Protein AF-A0A954EQN6-F1 (afdb_monomer)

Radius of gyration: 15.09 Å; Cα contacts (8 Å, |Δi|>4): 63; chains: 1; bounding box: 24×33×51 Å

Foldseek 3Di:
DDPPPPDDPDDDLDDQPDQDPDPDPDGDPSVVVVVVCLVVVVAQEDEDQDLVSQDPDPVSSVVVCVVSVVSNHYYHHNDDDD

Structure (mmCIF, N/CA/C/O backbone):
data_AF-A0A954EQN6-F1
#
_entry.id   AF-A0A954EQN6-F1
#
loop_
_atom_site.group_PDB
_atom_site.id
_atom_site.type_symbol
_atom_site.label_atom_id
_atom_site.label_alt_id
_atom_site.label_comp_id
_atom_site.label_asym_id
_atom_site.label_entity_id
_atom_site.label_seq_id
_atom_site.pdbx_PDB_ins_code
_atom_site.Cartn_x
_atom_site.Cartn_y
_atom_site.Cartn_z
_atom_site.occupancy
_atom_site.B_iso_or_equiv
_atom_site.auth_seq_id
_atom_site.auth_comp_id
_atom_site.auth_asym_id
_atom_site.auth_atom_id
_atom_site.pdbx_PDB_model_num
ATOM 1 N N . MET A 1 1 ? -0.539 20.800 37.089 1.00 45.66 1 MET A N 1
ATOM 2 C CA . MET A 1 1 ? -0.755 20.949 35.634 1.00 45.66 1 MET A CA 1
ATOM 3 C C . MET A 1 1 ? -0.725 19.553 35.037 1.00 45.66 1 MET A C 1
ATOM 5 O O . MET A 1 1 ? 0.148 18.780 35.409 1.00 45.66 1 MET A O 1
ATOM 9 N N . ARG A 1 2 ? -1.762 19.178 34.286 1.00 45.56 2 ARG A N 1
ATOM 10 C CA . ARG A 1 2 ? -2.011 17.809 33.815 1.00 45.56 2 ARG A CA 1
ATOM 11 C C . ARG A 1 2 ? -1.148 17.583 32.564 1.00 45.56 2 ARG A C 1
ATOM 13 O O . ARG A 1 2 ? -1.255 18.371 31.635 1.00 45.56 2 ARG A O 1
ATOM 20 N N . ASN A 1 3 ? -0.277 16.573 32.569 1.00 49.66 3 ASN A N 1
ATOM 21 C CA . ASN A 1 3 ? 0.436 16.135 31.366 1.00 49.66 3 ASN A CA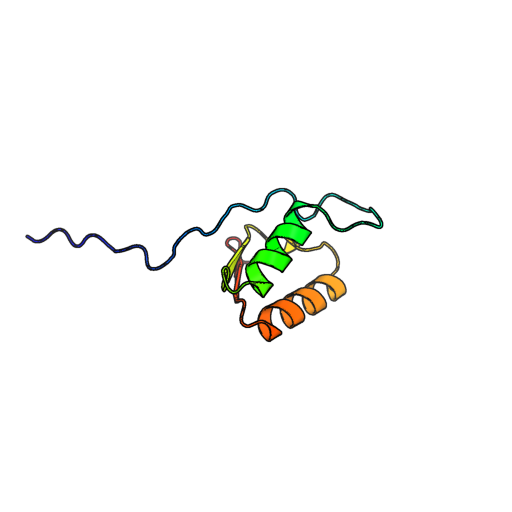 1
ATOM 22 C C . ASN A 1 3 ? -0.602 15.578 30.385 1.00 49.66 3 ASN A C 1
ATOM 24 O O . ASN A 1 3 ? -1.133 14.493 30.616 1.00 49.66 3 ASN A O 1
ATOM 28 N N . GLU A 1 4 ? -0.910 16.312 29.321 1.00 53.31 4 GLU A N 1
ATOM 29 C CA . GLU A 1 4 ? -1.615 15.755 28.168 1.00 53.31 4 GLU A CA 1
ATOM 30 C C . GLU A 1 4 ? -0.631 14.852 27.420 1.00 53.31 4 GLU A C 1
ATOM 32 O O . GLU A 1 4 ? 0.203 15.305 26.638 1.00 53.31 4 GLU A O 1
ATOM 37 N N . GLN A 1 5 ? -0.682 13.552 27.714 1.00 54.56 5 GLN A N 1
ATOM 38 C CA . GLN A 1 5 ? -0.122 12.551 26.817 1.00 54.56 5 GLN A CA 1
ATOM 39 C C . GLN A 1 5 ? -0.951 12.600 25.534 1.00 54.56 5 GLN A C 1
ATOM 41 O O . GLN A 1 5 ? -2.129 12.251 25.540 1.00 54.56 5 GLN A O 1
ATOM 46 N N . VAL A 1 6 ? -0.356 13.080 24.445 1.00 58.50 6 VAL A N 1
ATOM 47 C CA . VAL A 1 6 ? -0.950 12.961 23.114 1.00 58.50 6 VAL A CA 1
ATOM 48 C C . VAL A 1 6 ? -1.018 11.468 22.805 1.00 58.50 6 VAL A C 1
ATOM 50 O O . VAL A 1 6 ? 0.002 10.853 22.498 1.00 58.50 6 VAL A O 1
ATOM 53 N N . GLU A 1 7 ? -2.198 10.864 22.937 1.00 57.03 7 GLU A N 1
ATOM 54 C CA . GLU A 1 7 ? -2.425 9.515 22.430 1.00 57.03 7 GLU A CA 1
ATOM 55 C C . GLU A 1 7 ? -2.143 9.536 20.928 1.00 57.03 7 GLU A C 1
ATOM 57 O O . GLU A 1 7 ? -2.758 10.292 20.166 1.00 57.03 7 GLU A O 1
ATOM 62 N N . ALA A 1 8 ? -1.159 8.749 20.496 1.00 60.97 8 ALA A N 1
ATOM 63 C CA . ALA A 1 8 ? -0.870 8.601 19.085 1.00 60.97 8 ALA A CA 1
ATOM 64 C C . ALA A 1 8 ? -2.125 8.033 18.405 1.00 60.97 8 ALA A C 1
ATOM 66 O O . ALA A 1 8 ? -2.491 6.881 18.618 1.00 60.97 8 ALA A O 1
ATOM 67 N N . ARG A 1 9 ? -2.793 8.848 17.578 1.00 80.19 9 ARG A N 1
ATOM 68 C CA . ARG A 1 9 ? -3.995 8.445 16.819 1.00 80.19 9 ARG A CA 1
ATOM 69 C C . ARG A 1 9 ? -3.727 7.318 15.811 1.00 80.19 9 ARG A C 1
ATOM 71 O O . ARG A 1 9 ? -4.665 6.788 15.229 1.00 80.19 9 ARG A O 1
ATOM 78 N N . TRP A 1 10 ? -2.457 7.007 15.571 1.00 84.19 10 TRP A N 1
ATOM 79 C CA . TRP A 1 10 ? -1.983 6.086 14.552 1.00 84.19 10 TRP A CA 1
ATOM 80 C C . TRP A 1 10 ? -1.205 4.965 15.219 1.00 84.19 10 TRP A C 1
ATOM 82 O O . TRP A 1 10 ? -0.333 5.215 16.052 1.00 84.19 10 TRP A O 1
ATOM 92 N N . ILE A 1 11 ? -1.506 3.735 14.820 1.00 89.50 11 ILE A N 1
ATOM 93 C CA . ILE A 1 11 ? -0.795 2.541 15.264 1.00 89.50 11 ILE A CA 1
ATOM 94 C C . ILE A 1 11 ? 0.001 2.030 14.070 1.00 89.50 11 ILE A C 1
ATOM 96 O O . ILE A 1 11 ? -0.554 1.818 12.992 1.00 89.50 11 ILE A O 1
ATOM 100 N N . ILE A 1 12 ? 1.304 1.832 14.257 1.00 90.31 12 ILE A N 1
ATOM 101 C CA . ILE A 1 12 ? 2.154 1.240 13.225 1.00 90.31 12 ILE A CA 1
ATOM 102 C C . ILE A 1 12 ? 1.784 -0.242 13.109 1.00 90.31 12 ILE A C 1
ATOM 104 O O . ILE A 1 12 ? 2.117 -1.038 13.984 1.00 90.31 12 ILE A O 1
ATOM 108 N N . ALA A 1 13 ? 1.083 -0.603 12.032 1.00 90.38 13 ALA A N 1
ATOM 109 C CA . ALA A 1 13 ? 0.683 -1.985 11.755 1.00 90.38 13 ALA A CA 1
ATOM 110 C C . ALA A 1 13 ? 1.848 -2.849 11.235 1.00 90.38 13 ALA A C 1
ATOM 112 O O . ALA A 1 13 ? 1.852 -4.065 11.415 1.00 90.38 13 ALA A O 1
ATOM 113 N N . GLY A 1 14 ? 2.855 -2.229 10.613 1.00 89.44 14 GLY A N 1
ATOM 114 C CA . GLY A 1 14 ? 4.040 -2.918 10.119 1.00 89.44 14 GLY A CA 1
ATOM 115 C C . GLY A 1 14 ? 4.968 -2.005 9.324 1.00 89.44 14 GLY A C 1
ATOM 116 O O . GLY A 1 14 ? 4.577 -0.928 8.882 1.00 89.44 14 GLY A O 1
ATOM 117 N N . HIS A 1 15 ? 6.202 -2.465 9.129 1.00 89.94 15 HIS A 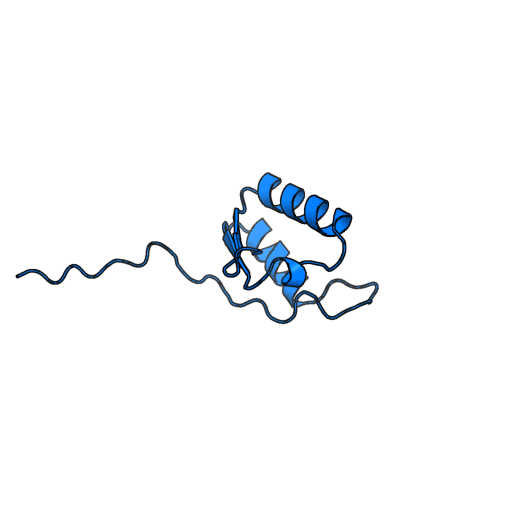N 1
ATOM 118 C CA . HIS A 1 15 ? 7.163 -1.870 8.201 1.00 89.94 15 HIS A CA 1
ATOM 119 C C . HIS A 1 15 ? 7.274 -2.779 6.979 1.00 89.94 15 HIS A C 1
ATOM 121 O O . HIS A 1 15 ? 7.403 -3.989 7.149 1.00 89.94 15 HIS A O 1
ATOM 127 N N . TYR A 1 16 ? 7.221 -2.209 5.776 1.00 86.00 16 TYR A N 1
ATOM 128 C CA . TYR A 1 16 ? 7.283 -2.940 4.506 1.00 86.00 16 TYR A CA 1
ATOM 129 C C . TYR A 1 16 ? 8.499 -2.435 3.728 1.00 86.00 16 TYR A C 1
ATOM 131 O O . TYR A 1 16 ? 8.519 -1.294 3.270 1.00 86.00 16 TYR A O 1
ATOM 139 N N . GLY A 1 17 ? 9.558 -3.242 3.672 1.00 76.56 17 GLY A N 1
ATOM 140 C CA . GLY A 1 17 ? 10.849 -2.841 3.102 1.00 76.56 17 GLY A CA 1
ATOM 141 C C . GLY A 1 17 ? 10.952 -3.096 1.596 1.00 76.56 17 GLY A C 1
ATOM 142 O O . GLY A 1 17 ? 10.389 -4.065 1.099 1.00 76.56 17 GLY A O 1
ATOM 143 N N . ASP A 1 18 ? 11.701 -2.244 0.882 1.00 64.88 18 ASP A N 1
ATOM 144 C CA . ASP A 1 18 ? 12.163 -2.444 -0.509 1.00 64.88 18 ASP A CA 1
ATOM 145 C C . ASP A 1 18 ? 11.099 -2.980 -1.494 1.00 64.88 18 ASP A C 1
ATOM 147 O O . ASP A 1 18 ? 11.345 -3.846 -2.334 1.00 64.88 18 ASP A O 1
ATOM 151 N N . VAL A 1 19 ? 9.903 -2.392 -1.441 1.00 60.53 19 VAL A N 1
ATOM 152 C CA . VAL A 1 19 ? 8.746 -2.717 -2.298 1.00 60.53 19 VAL A CA 1
ATOM 153 C C . VAL A 1 19 ? 9.038 -2.493 -3.799 1.00 60.53 19 VAL A C 1
ATOM 155 O O . VAL A 1 19 ? 8.310 -2.973 -4.660 1.00 60.53 19 VAL A O 1
ATOM 158 N N . LEU A 1 20 ? 10.130 -1.805 -4.138 1.00 53.88 20 LEU A N 1
ATOM 159 C CA . LEU A 1 20 ? 10.410 -1.324 -5.493 1.00 53.88 20 LEU A CA 1
ATOM 160 C C . LEU A 1 20 ? 11.521 -1.992 -6.270 1.00 53.88 20 LEU A C 1
ATOM 162 O O . LEU A 1 20 ? 11.632 -1.798 -7.482 1.00 53.88 20 LEU A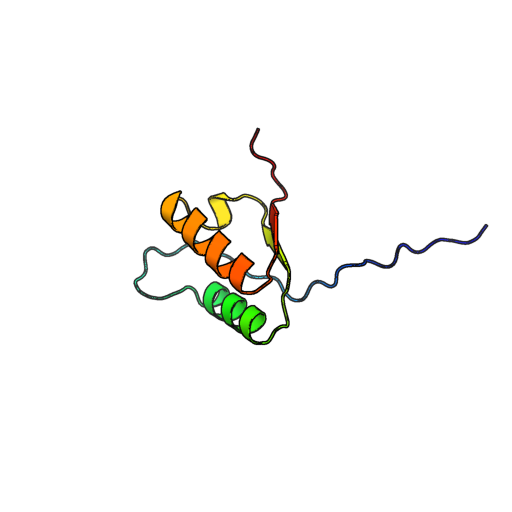 O 1
ATOM 166 N N . ARG A 1 21 ? 12.438 -2.671 -5.591 1.00 50.00 21 ARG A N 1
ATOM 167 C CA . ARG A 1 21 ? 13.643 -3.153 -6.258 1.00 50.00 21 ARG A CA 1
ATOM 168 C C . ARG A 1 21 ? 13.372 -4.508 -6.872 1.00 50.00 21 ARG A C 1
ATOM 170 O O . ARG A 1 21 ? 13.923 -5.481 -6.396 1.00 50.00 21 ARG A O 1
ATOM 177 N N . THR A 1 22 ? 12.563 -4.612 -7.924 1.00 45.97 22 THR A N 1
ATOM 178 C CA . THR A 1 22 ? 12.762 -5.705 -8.892 1.00 45.97 22 THR A CA 1
ATOM 179 C C . THR A 1 22 ? 12.060 -5.456 -10.223 1.00 45.97 22 THR A C 1
ATOM 181 O O . THR A 1 22 ? 10.843 -5.367 -10.310 1.00 45.97 22 THR A O 1
ATOM 184 N N . ALA A 1 23 ? 12.854 -5.485 -11.294 1.00 48.59 23 ALA A N 1
ATOM 185 C CA . ALA A 1 23 ? 12.415 -5.743 -12.665 1.00 48.59 23 ALA A CA 1
ATOM 186 C C . ALA A 1 23 ? 12.104 -7.246 -12.879 1.00 48.59 23 ALA A C 1
ATOM 188 O O . ALA A 1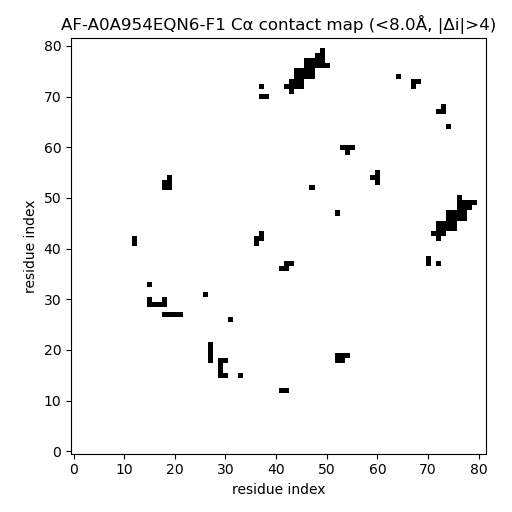 23 ? 12.507 -7.836 -13.880 1.00 48.59 23 ALA A O 1
ATOM 189 N N . SER A 1 24 ? 11.477 -7.897 -11.893 1.00 53.28 24 SER A N 1
ATOM 190 C CA . SER A 1 24 ? 11.142 -9.324 -11.925 1.00 53.28 24 SER A CA 1
ATOM 191 C C . SER A 1 24 ? 9.684 -9.505 -12.333 1.00 53.28 24 SER A C 1
ATOM 193 O O . SER A 1 24 ? 8.829 -8.706 -11.967 1.00 53.28 24 SER A O 1
ATOM 195 N N . ALA A 1 25 ? 9.381 -10.596 -13.037 1.00 55.31 25 ALA A N 1
ATOM 196 C CA . ALA A 1 25 ? 8.011 -10.998 -13.367 1.00 55.31 25 ALA A CA 1
ATOM 197 C C . ALA A 1 25 ? 7.154 -11.331 -12.123 1.00 55.31 25 ALA A C 1
ATOM 199 O O . ALA A 1 25 ? 5.946 -11.525 -12.236 1.00 55.31 25 ALA A O 1
ATOM 200 N N . THR A 1 26 ? 7.775 -11.424 -10.944 1.00 59.22 26 THR A N 1
ATOM 201 C CA . THR A 1 26 ? 7.138 -11.750 -9.667 1.00 59.22 26 THR A CA 1
ATOM 202 C C . THR A 1 26 ? 7.089 -10.538 -8.738 1.00 59.22 26 THR A C 1
ATOM 204 O O . THR A 1 26 ? 8.084 -9.835 -8.572 1.00 59.22 26 THR A O 1
ATOM 207 N N . LEU A 1 27 ? 5.930 -10.318 -8.104 1.00 62.53 27 LEU A N 1
ATOM 208 C CA . LEU A 1 27 ? 5.753 -9.274 -7.090 1.00 62.53 27 LEU A CA 1
ATOM 209 C C . LEU A 1 27 ? 6.744 -9.480 -5.925 1.00 62.53 27 LEU A C 1
ATOM 211 O O . LEU A 1 27 ? 6.882 -10.614 -5.451 1.00 62.53 27 LEU A O 1
ATOM 215 N N . PRO A 1 28 ? 7.393 -8.414 -5.419 1.00 71.81 28 PRO A N 1
ATOM 216 C CA . PRO A 1 28 ? 8.228 -8.490 -4.225 1.00 71.81 28 PRO A CA 1
ATOM 217 C C . PRO A 1 28 ? 7.458 -9.082 -3.032 1.00 71.81 28 PRO A C 1
ATOM 219 O O . PRO A 1 28 ? 6.296 -8.715 -2.830 1.00 71.81 28 PRO A O 1
ATOM 222 N N . PRO A 1 29 ? 8.080 -9.938 -2.199 1.00 80.81 29 PRO A N 1
ATOM 223 C CA . PRO A 1 29 ? 7.419 -10.544 -1.038 1.00 80.81 29 PRO A CA 1
ATOM 224 C C . PRO A 1 29 ? 6.779 -9.519 -0.091 1.00 80.81 29 PRO A C 1
ATOM 226 O O . PRO A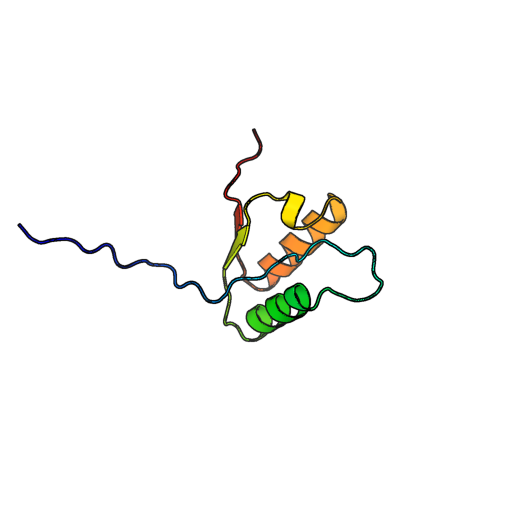 1 29 ? 5.670 -9.725 0.395 1.00 80.81 29 PRO A O 1
ATOM 229 N N . GLU A 1 30 ? 7.447 -8.384 0.118 1.00 82.94 30 GLU A N 1
ATOM 230 C CA . GLU A 1 30 ? 6.961 -7.301 0.978 1.00 82.94 30 GLU A CA 1
ATOM 23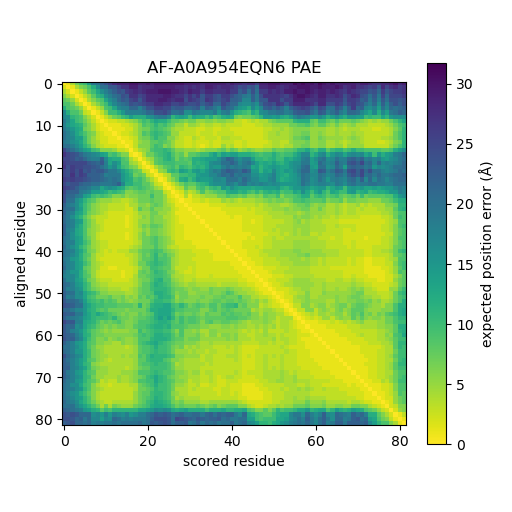1 C C . GLU A 1 30 ? 5.769 -6.552 0.367 1.00 82.94 30 GLU A C 1
ATOM 233 O O . GLU A 1 30 ? 4.838 -6.202 1.091 1.00 82.94 30 GLU A O 1
ATOM 238 N N . LEU A 1 31 ? 5.732 -6.387 -0.963 1.00 79.44 31 LEU A N 1
ATOM 239 C CA . LEU A 1 31 ? 4.565 -5.834 -1.658 1.00 79.44 31 LEU A CA 1
ATOM 240 C C . LEU A 1 31 ? 3.369 -6.784 -1.550 1.00 79.44 31 LEU A C 1
ATOM 242 O O . LEU A 1 31 ? 2.261 -6.357 -1.240 1.00 79.44 31 LEU A O 1
ATOM 246 N N . ALA A 1 32 ? 3.590 -8.082 -1.761 1.00 83.38 32 ALA A N 1
ATOM 247 C CA . ALA A 1 32 ? 2.539 -9.085 -1.620 1.00 83.38 32 ALA A CA 1
ATOM 248 C C . ALA A 1 32 ? 1.983 -9.126 -0.184 1.00 83.38 32 ALA A C 1
ATOM 250 O O . ALA A 1 32 ? 0.769 -9.208 0.006 1.00 83.38 32 ALA A O 1
ATOM 251 N N . ARG A 1 33 ? 2.855 -9.012 0.827 1.00 88.62 33 ARG A N 1
ATOM 252 C CA . ARG A 1 33 ? 2.455 -8.936 2.237 1.00 88.62 33 ARG A CA 1
ATOM 253 C C . ARG A 1 33 ? 1.636 -7.679 2.533 1.00 88.62 33 ARG A C 1
ATOM 255 O O . ARG A 1 33 ? 0.594 -7.790 3.169 1.00 88.62 33 ARG A O 1
ATOM 262 N N . LEU A 1 34 ? 2.061 -6.520 2.026 1.00 87.69 34 LEU A N 1
ATOM 263 C CA . LEU A 1 34 ? 1.326 -5.259 2.151 1.00 87.69 34 LEU A CA 1
ATOM 264 C C . LEU A 1 34 ? -0.080 -5.362 1.555 1.00 87.69 34 LEU A C 1
ATOM 266 O O . LEU A 1 34 ? -1.058 -5.020 2.214 1.00 87.69 34 LEU A O 1
ATOM 270 N N . LEU A 1 35 ? -0.186 -5.862 0.321 1.00 86.00 35 LEU A N 1
ATOM 271 C CA . LEU A 1 35 ? -1.469 -6.013 -0.366 1.00 86.00 35 LEU A CA 1
ATOM 272 C C . LEU A 1 35 ? -2.4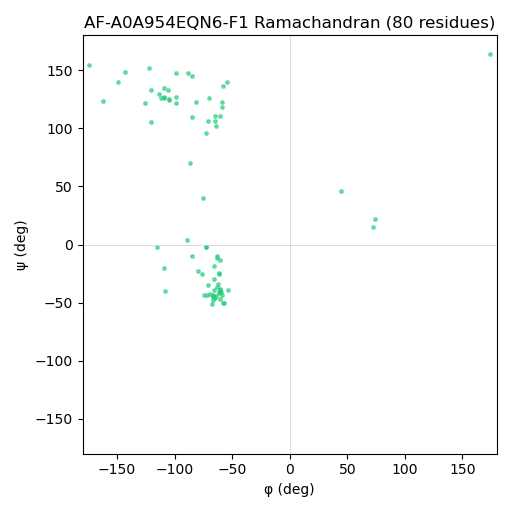10 -6.953 0.390 1.00 86.00 35 LEU A C 1
ATOM 274 O O . LEU A 1 35 ? -3.596 -6.654 0.503 1.00 86.00 35 LEU A O 1
ATOM 278 N N . LYS A 1 36 ? -1.876 -8.039 0.957 1.00 90.44 36 LYS A N 1
ATOM 279 C CA . LYS A 1 36 ? -2.650 -8.945 1.803 1.00 90.44 36 LYS A CA 1
ATOM 280 C C . LYS A 1 36 ? -3.125 -8.277 3.094 1.00 90.44 36 LYS A C 1
ATOM 282 O O . LYS A 1 36 ? -4.290 -8.406 3.437 1.00 90.44 36 LYS A O 1
ATOM 287 N N . ASP A 1 37 ? -2.262 -7.548 3.799 1.00 92.62 37 ASP A N 1
ATOM 288 C CA . ASP A 1 37 ? -2.653 -6.866 5.042 1.00 92.62 37 ASP A CA 1
ATOM 289 C C . ASP A 1 37 ? -3.694 -5.752 4.788 1.00 92.62 37 ASP A C 1
ATOM 291 O O . ASP A 1 37 ? -4.548 -5.493 5.638 1.00 92.62 37 ASP A O 1
ATOM 295 N N . ILE A 1 38 ? -3.673 -5.130 3.605 1.00 91.56 38 ILE A N 1
ATOM 296 C CA . ILE A 1 38 ? -4.730 -4.222 3.133 1.00 91.56 38 ILE A CA 1
ATOM 297 C C . ILE A 1 38 ? -6.039 -4.982 2.889 1.00 91.56 38 ILE A C 1
ATOM 299 O O . ILE A 1 38 ? -7.095 -4.543 3.335 1.00 91.56 38 ILE A O 1
ATOM 303 N N . GLU A 1 39 ? -5.985 -6.120 2.195 1.00 91.06 39 GLU A N 1
ATOM 304 C CA . GLU A 1 39 ? -7.162 -6.960 1.928 1.00 91.06 39 GLU A CA 1
ATOM 305 C C . GLU A 1 39 ? -7.790 -7.516 3.209 1.00 91.06 39 GLU A C 1
ATOM 307 O O . GLU A 1 39 ? -9.012 -7.546 3.330 1.00 91.06 39 GLU A O 1
ATOM 312 N N . ASP A 1 40 ? -6.963 -7.865 4.193 1.00 93.69 40 ASP A N 1
ATOM 313 C CA . ASP A 1 40 ? -7.388 -8.307 5.522 1.00 93.69 40 ASP A CA 1
ATOM 314 C C . ASP A 1 40 ? -7.937 -7.144 6.386 1.00 93.69 40 ASP A C 1
ATOM 316 O O . ASP A 1 40 ? -8.342 -7.361 7.530 1.00 93.69 40 ASP A O 1
ATOM 320 N N . GLY A 1 41 ? -7.937 -5.902 5.879 1.00 91.81 41 GLY A N 1
ATOM 321 C CA . GLY A 1 41 ? -8.441 -4.713 6.574 1.00 91.81 41 GLY A CA 1
ATOM 322 C C . GLY A 1 41 ? -7.555 -4.228 7.726 1.00 91.81 41 GLY A C 1
ATOM 323 O O . GLY A 1 41 ? -7.999 -3.438 8.558 1.00 91.81 41 GLY A O 1
ATOM 324 N N . ARG A 1 42 ? -6.304 -4.697 7.801 1.00 92.25 42 ARG A N 1
ATOM 325 C CA . ARG A 1 42 ? -5.347 -4.326 8.860 1.00 92.25 42 ARG A CA 1
ATOM 326 C C . ARG A 1 42 ? -4.694 -2.974 8.612 1.00 92.25 42 ARG A C 1
ATOM 328 O O . ARG A 1 42 ? -4.197 -2.355 9.549 1.00 92.25 42 ARG A O 1
ATOM 335 N N . ILE A 1 43 ? -4.674 -2.540 7.354 1.00 92.75 43 ILE A N 1
ATOM 336 C CA . ILE A 1 43 ? -4.034 -1.304 6.911 1.00 92.75 43 ILE A CA 1
ATOM 337 C C . ILE A 1 43 ? -5.059 -0.468 6.165 1.00 92.75 43 ILE A C 1
ATOM 339 O O . ILE A 1 43 ? -5.594 -0.887 5.145 1.00 92.75 43 ILE A O 1
ATOM 343 N N . ASN A 1 44 ? -5.277 0.746 6.654 1.00 92.50 44 ASN A N 1
ATOM 344 C CA . ASN A 1 44 ? -6.071 1.777 5.989 1.00 92.50 44 ASN A CA 1
ATOM 345 C C . ASN A 1 44 ? -5.222 2.995 5.588 1.00 92.50 44 ASN A C 1
ATOM 347 O O . ASN A 1 44 ? -5.734 3.933 4.980 1.00 92.50 44 ASN A O 1
ATOM 351 N N . CYS A 1 45 ? -3.928 3.002 5.921 1.00 91.50 45 CYS A N 1
ATOM 352 C CA . CYS A 1 45 ? -3.018 4.043 5.485 1.00 91.50 45 CYS A CA 1
ATOM 353 C C . CYS A 1 45 ? -1.588 3.536 5.304 1.00 91.50 45 CYS A C 1
ATOM 355 O O . CYS A 1 45 ? -1.080 2.759 6.111 1.00 91.50 45 CYS A O 1
ATOM 357 N N . ILE A 1 46 ? -0.942 4.014 4.243 1.00 89.81 46 ILE A N 1
ATOM 358 C CA . ILE A 1 46 ? 0.456 3.760 3.919 1.00 89.81 46 ILE A CA 1
ATOM 359 C C . ILE A 1 46 ? 1.215 5.079 4.040 1.00 89.81 46 ILE A C 1
ATOM 361 O O . ILE A 1 46 ? 0.816 6.081 3.449 1.00 89.81 46 ILE A O 1
ATOM 365 N N . VAL A 1 47 ? 2.329 5.062 4.770 1.00 88.56 47 VAL A N 1
ATOM 366 C CA . VAL A 1 47 ? 3.273 6.182 4.830 1.00 88.56 47 VAL A CA 1
ATOM 367 C C . VAL A 1 47 ? 4.502 5.818 4.008 1.00 88.56 47 VAL A C 1
ATOM 369 O O . VAL A 1 47 ? 5.117 4.775 4.230 1.00 88.56 47 VAL A O 1
ATOM 372 N N . ILE A 1 48 ? 4.842 6.672 3.049 1.00 85.62 48 ILE A N 1
ATOM 373 C CA . ILE A 1 48 ? 6.033 6.556 2.206 1.00 85.62 48 ILE A CA 1
ATOM 374 C C . ILE A 1 48 ? 6.885 7.810 2.346 1.00 85.62 48 ILE A C 1
ATOM 376 O O . ILE A 1 48 ? 6.371 8.904 2.581 1.00 85.62 48 ILE A O 1
ATOM 380 N N . ARG A 1 49 ? 8.196 7.671 2.148 1.00 82.94 49 ARG A N 1
ATOM 381 C CA . ARG A 1 49 ? 9.087 8.831 2.189 1.00 82.94 49 ARG A CA 1
ATOM 382 C C . ARG A 1 49 ? 8.945 9.695 0.938 1.00 82.94 49 ARG A C 1
ATOM 384 O O . ARG A 1 49 ? 8.876 10.907 1.050 1.00 82.94 49 ARG A O 1
ATOM 391 N N . SER A 1 50 ? 8.881 9.071 -0.237 1.00 79.75 50 SER A N 1
ATOM 392 C CA . SER A 1 50 ? 8.762 9.739 -1.539 1.00 79.75 50 SER A CA 1
ATOM 393 C C . SER A 1 50 ? 7.852 8.935 -2.463 1.00 79.75 50 SER A C 1
ATOM 395 O O . SER A 1 50 ? 7.838 7.707 -2.407 1.00 79.75 50 SER A O 1
ATOM 397 N N . VAL A 1 51 ? 7.122 9.603 -3.360 1.00 74.44 51 VAL A N 1
ATOM 398 C CA . VAL A 1 51 ? 6.285 8.946 -4.383 1.00 74.44 51 VAL A CA 1
ATOM 399 C C . VAL A 1 51 ? 7.089 8.075 -5.347 1.00 74.44 51 VAL A C 1
ATOM 401 O O . VAL A 1 51 ? 6.559 7.109 -5.895 1.00 74.44 51 VAL A O 1
ATOM 404 N N . GLU A 1 52 ? 8.375 8.373 -5.529 1.00 73.81 52 GLU A N 1
ATOM 405 C CA . GLU A 1 52 ? 9.287 7.536 -6.311 1.00 73.81 52 GLU A CA 1
ATOM 406 C C . GLU A 1 52 ? 9.510 6.180 -5.645 1.00 73.81 52 GLU A C 1
ATOM 408 O O . GLU A 1 52 ? 9.901 5.241 -6.333 1.00 73.81 52 GLU A O 1
ATOM 413 N N . GLN A 1 53 ? 9.203 6.062 -4.340 1.00 70.31 53 GLN A N 1
ATOM 414 C CA . GLN A 1 53 ? 9.247 4.810 -3.592 1.00 70.31 53 GLN A CA 1
ATOM 415 C C . GLN A 1 53 ? 8.105 3.832 -3.931 1.00 70.31 53 GLN A C 1
ATOM 417 O O . GLN A 1 53 ? 8.053 2.730 -3.392 1.00 70.31 53 GLN A O 1
ATOM 422 N N . ILE A 1 54 ? 7.188 4.223 -4.815 1.00 69.75 54 ILE A N 1
ATOM 423 C CA . ILE A 1 54 ? 6.060 3.392 -5.250 1.00 69.75 54 ILE A CA 1
ATOM 424 C C . ILE A 1 54 ? 6.242 2.903 -6.686 1.00 69.75 54 ILE A C 1
ATOM 426 O O . ILE A 1 54 ? 5.961 1.746 -6.988 1.00 69.75 54 ILE A O 1
ATOM 430 N N . THR A 1 55 ? 6.744 3.763 -7.572 1.00 70.38 55 THR A N 1
ATOM 431 C CA . THR A 1 55 ? 7.141 3.411 -8.940 1.00 70.38 55 THR A CA 1
ATOM 432 C C . THR A 1 55 ? 7.807 4.610 -9.614 1.00 70.38 55 THR A C 1
ATOM 434 O O . THR A 1 55 ? 7.527 5.760 -9.278 1.00 70.38 55 THR A O 1
ATOM 437 N N . GLN A 1 56 ? 8.662 4.345 -10.604 1.00 70.50 56 GLN A N 1
ATOM 438 C CA . GLN A 1 56 ? 9.264 5.374 -11.460 1.00 70.50 56 GLN A CA 1
ATOM 439 C C . GLN A 1 56 ? 8.370 5.762 -12.656 1.00 70.50 56 GLN A C 1
ATOM 441 O O . GLN A 1 56 ? 8.655 6.734 -13.349 1.00 70.50 56 GLN A O 1
ATOM 446 N N . SER A 1 57 ? 7.284 5.022 -12.917 1.00 78.81 57 SER A N 1
ATOM 447 C CA . SER A 1 57 ? 6.346 5.291 -14.017 1.00 78.81 57 SER A CA 1
ATOM 448 C C . SER A 1 57 ? 5.114 6.048 -13.520 1.00 78.81 57 SER A C 1
ATOM 450 O O . SER A 1 57 ? 4.415 5.590 -12.618 1.00 78.81 57 SER A O 1
ATOM 452 N N . ILE A 1 58 ? 4.797 7.179 -14.157 1.00 79.12 58 ILE A N 1
ATOM 453 C CA . ILE A 1 58 ? 3.610 7.989 -13.836 1.00 79.12 58 ILE A CA 1
ATOM 454 C C . ILE A 1 58 ? 2.313 7.184 -14.013 1.00 79.12 58 ILE A C 1
ATOM 456 O O . ILE A 1 58 ? 1.434 7.268 -13.157 1.00 79.12 58 ILE A O 1
ATOM 460 N N . ASP A 1 59 ? 2.208 6.377 -15.071 1.00 77.94 59 ASP A N 1
ATOM 461 C CA . ASP A 1 59 ? 1.015 5.562 -15.343 1.00 77.94 59 ASP A CA 1
ATOM 462 C C . ASP A 1 59 ? 0.832 4.472 -14.289 1.00 77.94 59 ASP A C 1
ATOM 464 O O . ASP A 1 59 ? -0.255 4.286 -13.740 1.00 77.94 59 ASP A O 1
ATOM 468 N N . SER A 1 60 ? 1.929 3.793 -13.944 1.00 74.12 60 SER A N 1
ATOM 469 C CA . SER A 1 60 ? 1.923 2.782 -12.884 1.00 74.12 60 SER A CA 1
ATOM 470 C C . SER A 1 60 ? 1.559 3.404 -11.534 1.00 74.12 60 SER A C 1
ATOM 472 O O . SER A 1 60 ? 0.881 2.774 -10.723 1.00 74.12 60 SER A O 1
ATOM 474 N N . ARG A 1 61 ? 1.977 4.656 -11.299 1.00 78.31 61 ARG A N 1
ATOM 475 C CA . ARG A 1 61 ? 1.696 5.393 -10.064 1.00 78.31 61 ARG A CA 1
ATOM 476 C C . ARG A 1 61 ? 0.212 5.6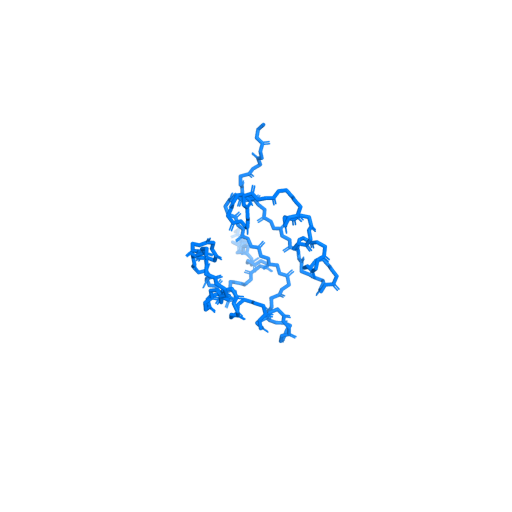99 -9.948 1.00 78.31 61 ARG A C 1
ATOM 478 O O . ARG A 1 61 ? -0.388 5.380 -8.929 1.00 78.31 61 ARG A O 1
ATOM 485 N N . TRP A 1 62 ? -0.378 6.278 -10.993 1.00 80.50 62 TRP A N 1
ATOM 486 C CA . TRP A 1 62 ? -1.811 6.571 -11.035 1.00 80.50 62 TRP A CA 1
ATOM 487 C C . TRP A 1 62 ? -2.659 5.315 -10.860 1.00 80.50 62 TRP A C 1
ATOM 489 O O . TRP A 1 62 ? -3.618 5.325 -10.091 1.00 80.50 62 TRP A O 1
ATOM 499 N N . LEU A 1 63 ? -2.284 4.222 -11.527 1.00 81.69 63 LEU A N 1
ATOM 500 C CA . LEU A 1 63 ? -2.994 2.956 -11.400 1.00 81.69 63 LEU A CA 1
ATOM 501 C C . LEU A 1 63 ? -2.968 2.432 -9.959 1.00 81.69 63 LEU A C 1
ATOM 503 O O . LEU A 1 63 ? -4.017 2.052 -9.441 1.00 81.69 63 LEU A O 1
ATOM 507 N N . LEU A 1 64 ? -1.803 2.437 -9.303 1.00 79.38 64 LEU A N 1
ATOM 508 C CA . LEU A 1 64 ? -1.697 1.944 -7.932 1.00 79.38 64 LEU A CA 1
ATOM 509 C C . LEU A 1 64 ? -2.459 2.831 -6.940 1.00 79.38 64 LEU A C 1
ATOM 511 O O . LEU A 1 64 ? -3.164 2.300 -6.087 1.00 79.38 64 LEU A O 1
ATOM 515 N N . ILE A 1 65 ? -2.353 4.159 -7.061 1.00 82.69 65 ILE A N 1
ATOM 516 C CA . ILE A 1 65 ? -3.089 5.097 -6.198 1.00 82.69 65 ILE A CA 1
ATOM 517 C C . ILE A 1 65 ? -4.591 4.825 -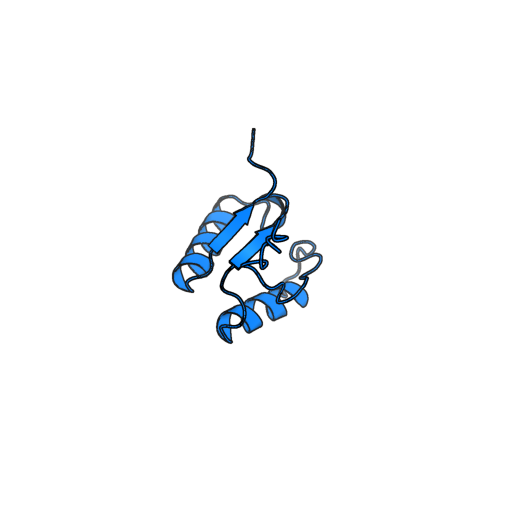6.298 1.00 82.69 65 ILE A C 1
ATOM 519 O O . ILE A 1 65 ? -5.230 4.589 -5.279 1.00 82.69 65 ILE A O 1
ATOM 523 N N . ASN A 1 66 ? -5.132 4.736 -7.516 1.00 84.69 66 ASN A N 1
ATOM 524 C CA . ASN A 1 66 ? -6.554 4.460 -7.725 1.00 84.69 66 ASN A CA 1
ATOM 525 C C . ASN A 1 66 ? -6.979 3.102 -7.142 1.00 84.69 66 ASN A C 1
ATOM 527 O O . ASN A 1 66 ? -8.070 2.975 -6.590 1.00 84.69 66 ASN A O 1
ATOM 531 N N . GLN A 1 67 ? -6.131 2.074 -7.252 1.00 84.88 67 GLN A N 1
ATOM 532 C CA . GLN A 1 67 ? -6.404 0.757 -6.666 1.00 84.88 67 GLN A CA 1
ATOM 533 C C . GLN A 1 67 ? -6.426 0.794 -5.134 1.00 84.88 67 GLN A C 1
ATOM 535 O O . GLN A 1 67 ? -7.255 0.123 -4.522 1.00 84.88 67 GLN A O 1
ATOM 540 N N . LEU A 1 68 ? -5.525 1.559 -4.517 1.00 85.75 68 LEU A N 1
ATOM 541 C CA . LEU A 1 68 ? -5.450 1.714 -3.066 1.00 85.75 68 LEU A CA 1
ATOM 542 C C . LEU A 1 68 ? -6.614 2.558 -2.532 1.00 85.75 68 LEU A C 1
ATOM 544 O O . LEU A 1 68 ? -7.274 2.145 -1.578 1.00 85.75 68 LEU A O 1
ATOM 548 N N . GLU A 1 69 ? -6.948 3.663 -3.199 1.00 86.88 69 GLU A N 1
ATOM 549 C CA . GLU A 1 69 ? -8.104 4.498 -2.858 1.00 86.88 69 GLU A CA 1
ATOM 550 C C . GLU A 1 69 ? -9.423 3.728 -2.979 1.00 86.88 69 GLU A C 1
ATOM 552 O O . GLU A 1 69 ? -10.265 3.800 -2.084 1.00 86.88 69 GLU A O 1
ATOM 557 N N . ALA A 1 70 ? -9.588 2.912 -4.027 1.00 88.19 70 ALA A N 1
ATOM 558 C CA . ALA A 1 70 ? -10.759 2.047 -4.184 1.00 88.19 70 ALA A CA 1
ATOM 559 C C . ALA A 1 70 ? -10.901 1.012 -3.049 1.00 88.19 70 ALA A C 1
ATOM 561 O O . ALA A 1 70 ? -12.009 0.556 -2.769 1.00 88.19 70 ALA A O 1
ATOM 562 N N . LYS A 1 71 ? -9.795 0.656 -2.381 1.00 88.50 71 LYS A N 1
ATOM 563 C CA . LYS A 1 71 ? -9.769 -0.206 -1.188 1.00 88.50 71 LYS A CA 1
ATOM 564 C C . LYS A 1 71 ? -9.900 0.578 0.129 1.00 88.50 71 LYS A C 1
ATOM 566 O O . LYS A 1 71 ? -9.828 -0.023 1.196 1.00 88.50 71 LYS A O 1
ATOM 571 N N . GLY A 1 72 ? -10.099 1.897 0.076 1.00 90.38 72 GLY A N 1
ATOM 572 C CA . GLY A 1 72 ? -10.202 2.759 1.255 1.00 90.38 72 GLY A CA 1
ATOM 573 C C . GLY A 1 72 ? -8.866 3.013 1.959 1.00 90.38 72 GLY A C 1
ATOM 574 O O . GLY A 1 72 ? -8.861 3.334 3.146 1.00 90.38 72 GLY A O 1
ATOM 575 N N . VAL A 1 73 ? -7.741 2.847 1.253 1.00 91.94 73 VAL A N 1
ATOM 576 C CA . VAL A 1 73 ? -6.394 3.064 1.791 1.00 91.94 73 VAL A CA 1
ATOM 577 C C . VAL A 1 73 ? -5.871 4.435 1.378 1.00 91.94 73 VAL A C 1
ATOM 579 O O . VAL A 1 73 ? -5.721 4.718 0.192 1.00 91.94 73 VAL A O 1
ATOM 582 N N . SER A 1 74 ? -5.526 5.263 2.362 1.00 89.38 74 SER A N 1
ATOM 583 C CA . SER A 1 74 ? -4.886 6.564 2.138 1.00 89.38 74 SER A CA 1
ATOM 584 C C . SER A 1 74 ? -3.373 6.423 1.990 1.00 89.38 74 SER A C 1
ATOM 586 O O . SER A 1 74 ? -2.746 5.632 2.693 1.00 89.38 74 SER A O 1
ATOM 588 N N . ILE A 1 75 ? -2.754 7.244 1.144 1.00 87.06 75 ILE A N 1
ATOM 589 C CA . ILE A 1 75 ? -1.293 7.317 1.024 1.00 87.06 75 ILE A CA 1
ATOM 590 C C . ILE A 1 75 ? -0.825 8.674 1.543 1.00 87.06 75 ILE A C 1
ATOM 592 O O . ILE A 1 75 ? -1.294 9.714 1.083 1.00 87.06 75 ILE A O 1
ATOM 596 N N . ILE A 1 76 ? 0.111 8.662 2.488 1.00 87.38 76 ILE A N 1
ATOM 597 C CA . ILE A 1 76 ? 0.794 9.853 2.993 1.00 87.38 76 ILE A CA 1
ATOM 598 C C . ILE A 1 76 ? 2.236 9.814 2.506 1.00 87.38 76 ILE A C 1
ATOM 600 O O . ILE A 1 76 ? 2.951 8.839 2.731 1.00 87.38 76 ILE A O 1
ATOM 604 N N . CYS A 1 77 ? 2.660 10.889 1.849 1.00 83.94 77 CYS A N 1
ATOM 605 C CA . CYS A 1 77 ? 4.038 11.087 1.428 1.00 83.94 77 CYS A CA 1
ATOM 606 C C . CYS A 1 77 ? 4.710 12.106 2.350 1.00 83.94 77 CYS A C 1
ATOM 608 O O . CYS A 1 77 ? 4.190 13.210 2.506 1.00 83.94 77 CYS A O 1
ATOM 610 N N . GLU A 1 78 ? 5.830 11.732 2.975 1.00 80.62 78 GLU A N 1
ATOM 611 C CA . GLU A 1 78 ? 6.585 12.631 3.861 1.00 80.62 78 GLU A CA 1
ATOM 612 C C . GLU A 1 78 ? 7.262 13.763 3.079 1.00 80.62 78 GLU A C 1
ATOM 614 O O . GLU A 1 78 ? 7.224 14.920 3.497 1.00 80.62 78 GLU A O 1
ATOM 619 N N . GLU A 1 79 ? 7.862 13.450 1.930 1.00 76.75 79 GLU A N 1
ATOM 620 C CA . GLU A 1 79 ? 8.456 14.447 1.046 1.00 76.75 79 GLU A CA 1
ATOM 621 C C . GLU A 1 79 ? 7.360 15.013 0.133 1.00 76.75 79 GLU A C 1
ATOM 623 O O . GLU A 1 79 ? 6.848 14.336 -0.762 1.00 76.75 79 GLU A O 1
ATOM 628 N N . TYR A 1 80 ? 6.981 16.272 0.363 1.00 53.06 80 TYR A N 1
ATOM 629 C CA . TYR A 1 80 ? 6.206 17.030 -0.616 1.00 53.06 80 TYR A CA 1
ATOM 630 C C . TYR A 1 80 ? 7.138 17.331 -1.802 1.00 53.06 80 TYR A C 1
ATOM 632 O O . TYR A 1 80 ? 8.226 17.867 -1.562 1.00 53.06 80 TYR A O 1
ATOM 640 N N . PRO A 1 81 ? 6.779 16.992 -3.057 1.00 52.50 81 PRO A N 1
ATOM 641 C CA . PRO A 1 81 ? 7.577 17.417 -4.200 1.00 52.50 81 PRO A CA 1
ATOM 642 C C . PRO A 1 81 ? 7.637 18.950 -4.190 1.00 52.50 81 PRO A C 1
ATOM 644 O O . PRO A 1 81 ? 6.592 19.602 -4.132 1.00 52.50 81 PRO A O 1
ATOM 647 N N . GLN A 1 82 ? 8.855 19.496 -4.151 1.00 48.06 82 GLN A N 1
ATOM 648 C CA . GLN A 1 82 ? 9.092 20.933 -4.315 1.00 48.06 82 GLN A CA 1
ATOM 649 C C . GLN A 1 82 ? 8.759 21.371 -5.739 1.00 48.06 82 GLN A C 1
ATOM 651 O O . GLN A 1 82 ? 9.051 20.589 -6.674 1.00 48.06 82 GLN A O 1
#

Solvent-accessible surface area (backbone atoms only — not comparable to full-atom values): 5329 Å² total; per-residue (Å²): 134,83,83,81,76,79,74,72,92,68,77,87,81,73,87,74,63,77,61,60,82,63,103,51,100,60,80,45,71,42,41,54,50,51,54,47,39,39,74,71,66,69,43,53,65,47,82,41,62,40,72,68,66,73,40,89,44,72,68,62,40,55,53,49,51,53,55,35,47,76,69,61,27,48,78,45,58,73,51,71,86,127

Secondary structure (DSSP, 8-state):
--------S---------TT---SSS--HHHHHHHHHHHTT--SEEEES-GGGT-S-HHHHHHHHHHHHHTT-EEEESS---

Mean predicted aligned error: 8.81 Å

Sequence (82 aa):
MRNEQVEARWIIAGHYGDVLRTASATLPPELARLLKDIEDGRINCIVIRSVEQITQSIDSRWLLINQLEAKGVSIICEEYPQ

pLDDT: mean 76.41, std 14.63, range [45.56, 93.69]

Nearest PDB structures (foldseek):
  3g13-assembly1_A  TM=8.479E-01  e=6.710E-02  Clostridioides difficile 630
  3g13-assembly1_B  TM=8.454E-01  e=1.578E-01  Clostridioides difficile 630